Protein AF-K1S3S4-F1 (afdb_monomer)

Mean predicted aligned error: 4.53 Å

Nearest PDB structures (foldseek):
  7jyi-assembly1_F  TM=2.986E-01  e=4.396E+00  Zika virus

Secondary structure (DSSP, 8-state):
------------GGGTTTHHHHHHHHHHHHHTSHHHHHHHHH--SHHHHHHHHHT-

Foldseek 3Di:
DDDQDDDDDDDDPVPPPCPSVVLVVVVVVQVVDPVLVVQVNPDPDPVSVVVSSVVD

Sequence (56 aa):
EEVSIIFMIGVPSPAAGNRHLEILASLFRKVIYDDFREKLVEAKKPEEIVSLLEAL

Organism: NCBI:txid408170

Solvent-accessible surface area (backbone atoms only — not comparable to full-atom values): 3720 Å² total; per-residue (Å²): 137,84,87,89,81,86,88,86,89,86,67,60,78,97,48,56,86,54,54,61,56,54,53,51,53,50,49,51,70,48,58,72,38,64,71,53,46,49,52,63,71,68,49,89,48,73,67,56,50,52,58,64,56,71,75,101

Radius of gyration: 12.66 Å; Cα contacts (8 Å, |Δi|>4): 20; chains: 1; bounding box: 33×20×30 Å

pLDDT: mean 87.81, std 7.85, range [65.44, 97.12]

InterPro domains:
  IPR002178 PTS EIIA type-2 domain [PF00359] (2-54)
  IPR002178 PTS EIIA type-2 domain [PS51094] (1-56)
  IPR016152 Phosphotransferase/anion transporter [G3DSA:3.40.930.10] (1-55)
  IPR016152 Phosphotransferase/anion transporter [SSF55804] (2-54)

Structure (mmCIF, N/CA/C/O backbone):
data_AF-K1S3S4-F1
#
_entry.id   AF-K1S3S4-F1
#
loop_
_atom_site.group_PDB
_atom_site.id
_atom_site.type_symbol
_atom_site.label_atom_id
_atom_site.label_alt_id
_atom_site.label_comp_id
_atom_site.label_asym_id
_atom_site.label_entity_id
_atom_site.label_seq_id
_atom_site.pdbx_PDB_ins_code
_atom_site.Cartn_x
_atom_site.Cartn_y
_atom_site.Cartn_z
_atom_site.occupancy
_atom_site.B_iso_or_equiv
_atom_site.auth_seq_id
_atom_site.auth_comp_id
_atom_site.auth_asym_id
_atom_site.auth_atom_id
_atom_site.pdbx_PDB_model_num
ATOM 1 N N . GLU A 1 1 ? -20.249 -1.348 -4.055 1.00 68.38 1 GLU A N 1
ATOM 2 C CA . GLU A 1 1 ? -19.494 -0.983 -2.841 1.00 68.38 1 GLU A CA 1
ATOM 3 C C . GLU A 1 1 ? -18.798 0.347 -3.048 1.00 68.38 1 GLU A C 1
ATOM 5 O O . GLU A 1 1 ? -18.594 0.741 -4.192 1.00 68.38 1 GLU A O 1
ATOM 10 N N . GLU A 1 2 ? -18.491 1.031 -1.952 1.00 88.06 2 GLU A N 1
ATOM 11 C CA . GLU A 1 2 ? -17.769 2.302 -1.926 1.00 88.06 2 GLU A CA 1
ATOM 12 C C . GLU A 1 2 ? -16.259 2.044 -1.835 1.00 88.06 2 GLU A C 1
ATOM 14 O O . GLU A 1 2 ? -15.823 1.094 -1.186 1.00 88.06 2 GLU A O 1
ATOM 19 N N . VAL A 1 3 ? -15.452 2.861 -2.516 1.00 86.81 3 VAL A N 1
ATOM 20 C CA . VAL A 1 3 ? -13.989 2.723 -2.499 1.00 86.81 3 VAL A CA 1
ATOM 21 C C . VAL A 1 3 ? -13.433 3.469 -1.291 1.00 86.81 3 VAL A C 1
ATOM 23 O O . VAL A 1 3 ? -13.572 4.686 -1.210 1.00 86.81 3 VAL A O 1
ATOM 26 N N . SER A 1 4 ? -12.767 2.753 -0.383 1.00 86.88 4 SER A N 1
ATOM 27 C CA . SER A 1 4 ? -12.154 3.334 0.820 1.00 86.88 4 SER A CA 1
ATOM 28 C C . SER A 1 4 ? -10.663 3.657 0.672 1.00 86.88 4 SER A C 1
ATOM 30 O O . SER A 1 4 ? -10.160 4.523 1.382 1.00 86.88 4 SER A O 1
ATOM 32 N N . ILE A 1 5 ? -9.940 2.980 -0.231 1.00 88.81 5 ILE A N 1
ATOM 33 C CA . ILE A 1 5 ? -8.478 3.095 -0.368 1.00 88.81 5 ILE A CA 1
ATOM 34 C C . ILE A 1 5 ? -8.084 3.140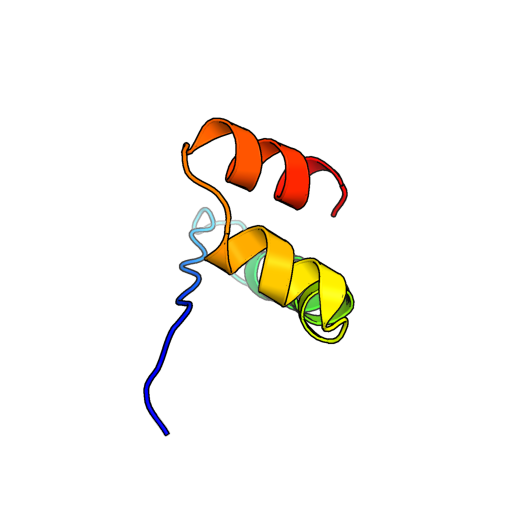 -1.850 1.00 88.81 5 ILE A C 1
ATOM 36 O O . ILE A 1 5 ? -8.516 2.303 -2.643 1.00 88.81 5 ILE A O 1
ATOM 40 N N . ILE A 1 6 ? -7.217 4.090 -2.216 1.00 90.81 6 ILE A N 1
ATOM 41 C CA . ILE A 1 6 ? -6.623 4.217 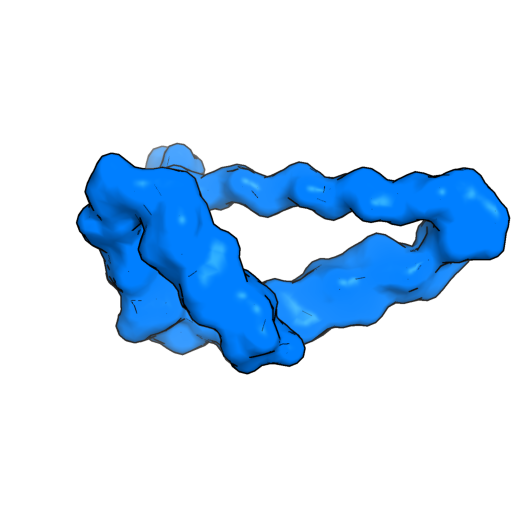-3.554 1.00 90.81 6 ILE A CA 1
ATOM 42 C C . ILE A 1 6 ? -5.102 4.319 -3.412 1.00 90.81 6 ILE A C 1
ATOM 44 O O . ILE A 1 6 ? -4.602 5.134 -2.641 1.00 90.81 6 ILE A O 1
ATOM 48 N N . PHE A 1 7 ? -4.368 3.528 -4.198 1.00 90.19 7 PHE A N 1
ATOM 49 C CA . PHE A 1 7 ? -2.908 3.594 -4.285 1.00 90.19 7 PHE A CA 1
ATOM 50 C C . PHE A 1 7 ? -2.475 4.144 -5.642 1.00 90.19 7 PHE A C 1
ATOM 52 O O . PHE A 1 7 ? -2.916 3.663 -6.685 1.00 90.19 7 PHE A O 1
ATOM 59 N N . MET A 1 8 ? -1.570 5.121 -5.629 1.00 91.19 8 MET A N 1
ATOM 60 C CA . MET A 1 8 ? -0.960 5.679 -6.834 1.00 91.19 8 MET A CA 1
ATOM 61 C C . MET A 1 8 ? 0.529 5.337 -6.856 1.00 91.19 8 MET A C 1
ATOM 63 O O . MET A 1 8 ? 1.250 5.634 -5.907 1.00 91.19 8 MET A O 1
ATOM 67 N N . ILE A 1 9 ? 0.993 4.714 -7.942 1.00 88.44 9 ILE A N 1
ATOM 68 C CA . ILE A 1 9 ? 2.383 4.270 -8.096 1.00 88.44 9 ILE A CA 1
ATOM 69 C C . ILE A 1 9 ? 3.043 5.089 -9.203 1.00 88.44 9 ILE A C 1
ATOM 71 O O . ILE A 1 9 ? 2.653 5.003 -10.365 1.00 88.44 9 ILE A O 1
ATOM 75 N N . GLY A 1 10 ? 4.067 5.862 -8.841 1.00 88.69 10 GLY A N 1
ATOM 76 C CA . GLY A 1 10 ? 4.934 6.564 -9.786 1.00 88.69 10 GLY A CA 1
ATOM 77 C C . GLY A 1 10 ? 6.294 5.878 -9.890 1.00 88.69 10 GLY A C 1
ATOM 78 O O . GLY A 1 10 ? 6.922 5.600 -8.871 1.00 88.69 10 GLY A O 1
ATOM 79 N N . VAL A 1 11 ? 6.768 5.623 -11.111 1.00 86.56 11 VAL A N 1
ATOM 80 C CA . VAL A 1 11 ? 8.119 5.096 -11.366 1.00 86.56 11 VAL A CA 1
ATOM 81 C C . VAL A 1 11 ? 8.841 5.947 -12.416 1.00 86.56 11 VAL A C 1
ATOM 83 O O . VAL A 1 11 ? 8.192 6.448 -13.337 1.00 86.56 11 VAL A O 1
ATOM 86 N N . PRO A 1 12 ? 10.172 6.127 -12.318 1.00 86.12 12 PRO A N 1
ATOM 87 C CA . PRO A 1 12 ? 10.942 6.810 -13.354 1.00 86.12 12 PRO A CA 1
ATOM 88 C C . PRO A 1 12 ? 10.812 6.108 -14.711 1.00 86.12 12 PRO A C 1
ATOM 90 O O . PRO A 1 12 ? 10.834 4.879 -14.776 1.00 86.12 12 PRO A O 1
ATOM 93 N N . SER A 1 13 ? 10.756 6.884 -15.797 1.00 79.94 13 SER A N 1
ATOM 94 C CA . SER A 1 13 ? 10.612 6.372 -17.173 1.00 79.94 13 SER A CA 1
ATOM 95 C C . SER A 1 13 ? 11.604 5.246 -17.547 1.00 79.94 13 SER A C 1
ATOM 97 O O . SER A 1 13 ? 11.165 4.227 -18.078 1.00 79.94 13 SER A O 1
ATOM 99 N N . PRO A 1 14 ? 12.905 5.308 -17.186 1.00 77.44 14 PRO A N 1
ATOM 100 C CA . PRO A 1 14 ? 13.846 4.215 -17.465 1.00 77.4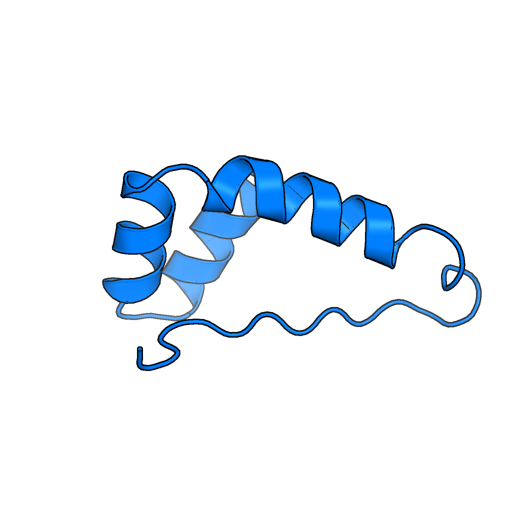4 14 PRO A CA 1
ATOM 101 C C . PRO A 1 14 ? 13.522 2.888 -16.753 1.00 77.44 14 PRO A C 1
ATOM 103 O O . PRO A 1 14 ? 13.988 1.835 -17.175 1.00 77.44 14 PRO A O 1
ATOM 106 N N . ALA A 1 15 ? 12.727 2.927 -15.679 1.00 66.06 15 ALA A N 1
ATOM 107 C CA . ALA A 1 15 ? 12.300 1.773 -14.885 1.00 66.06 15 ALA A CA 1
ATOM 108 C C . ALA A 1 15 ? 10.844 1.353 -15.178 1.00 66.06 15 ALA A C 1
ATOM 110 O O . ALA A 1 15 ? 10.283 0.511 -14.469 1.00 66.06 15 ALA A O 1
ATOM 111 N N . ALA A 1 16 ? 10.223 1.932 -16.214 1.00 65.44 16 ALA A N 1
ATOM 112 C CA . ALA A 1 16 ? 8.797 1.799 -16.490 1.00 65.44 16 ALA A CA 1
ATOM 113 C C . ALA A 1 16 ? 8.338 0.359 -16.761 1.00 65.44 16 ALA A C 1
ATOM 115 O O . ALA A 1 16 ? 7.178 0.066 -16.510 1.00 65.44 16 ALA A O 1
ATOM 116 N N . GLY A 1 17 ? 9.218 -0.541 -17.217 1.00 71.81 17 GLY A N 1
ATOM 117 C CA . GLY A 1 17 ? 8.829 -1.902 -17.602 1.00 71.81 17 GLY A CA 1
ATOM 118 C C . GLY A 1 17 ? 8.283 -2.744 -16.446 1.00 71.81 17 GLY A C 1
ATOM 119 O O . GLY A 1 17 ? 7.139 -3.178 -16.489 1.00 71.81 17 GLY A O 1
ATOM 120 N N . ASN A 1 18 ? 9.083 -2.946 -15.395 1.00 81.50 18 ASN A N 1
ATOM 121 C CA . ASN A 1 18 ? 8.770 -3.949 -14.365 1.00 81.50 18 ASN A CA 1
ATOM 122 C C . ASN A 1 18 ? 8.597 -3.364 -12.964 1.00 81.50 18 ASN A C 1
ATO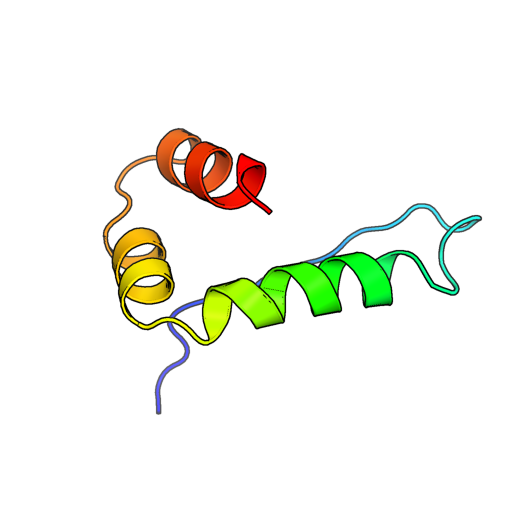M 124 O O . ASN A 1 18 ? 7.970 -3.986 -12.109 1.00 81.50 18 ASN A O 1
ATOM 128 N N . ARG A 1 19 ? 9.120 -2.159 -12.707 1.00 87.00 19 ARG A N 1
ATOM 129 C CA . ARG A 1 19 ? 9.201 -1.649 -11.335 1.00 87.00 19 ARG A CA 1
ATOM 130 C C . ARG A 1 19 ? 7.828 -1.388 -10.722 1.00 87.00 19 ARG A C 1
ATOM 132 O O . ARG A 1 19 ? 7.622 -1.655 -9.543 1.00 87.00 19 ARG A O 1
ATOM 139 N N . HIS A 1 20 ? 6.881 -0.901 -11.520 1.00 85.81 20 HIS A N 1
ATOM 140 C CA . HIS A 1 20 ? 5.515 -0.679 -11.053 1.00 85.81 20 HIS A CA 1
ATOM 141 C C . HIS A 1 20 ? 4.807 -2.006 -10.725 1.00 85.81 20 HIS A C 1
ATOM 143 O O . HIS A 1 20 ? 4.075 -2.068 -9.741 1.00 85.81 20 HIS A O 1
ATOM 149 N N . LEU A 1 21 ? 5.080 -3.078 -11.483 1.00 88.56 21 LEU A N 1
ATOM 150 C CA . LEU A 1 21 ? 4.539 -4.417 -11.224 1.00 88.56 21 LEU A CA 1
ATOM 151 C C . LEU A 1 21 ? 5.117 -5.036 -9.948 1.00 88.56 21 LEU A C 1
ATOM 153 O O . LEU A 1 21 ? 4.375 -5.650 -9.188 1.00 88.56 21 LEU A O 1
ATOM 157 N N . GLU A 1 22 ? 6.410 -4.851 -9.676 1.00 88.69 22 GLU A N 1
ATOM 158 C CA . GLU A 1 22 ? 7.039 -5.307 -8.427 1.00 88.69 22 GLU A CA 1
ATOM 159 C C . GLU A 1 22 ? 6.411 -4.644 -7.193 1.00 88.69 22 GLU A C 1
ATOM 161 O O . GLU A 1 22 ? 6.074 -5.329 -6.226 1.00 88.69 22 GLU A O 1
ATOM 166 N N . ILE A 1 23 ? 6.216 -3.320 -7.245 1.00 88.75 23 ILE A N 1
ATOM 167 C CA . ILE A 1 23 ? 5.580 -2.547 -6.166 1.00 88.75 23 ILE A CA 1
ATOM 168 C C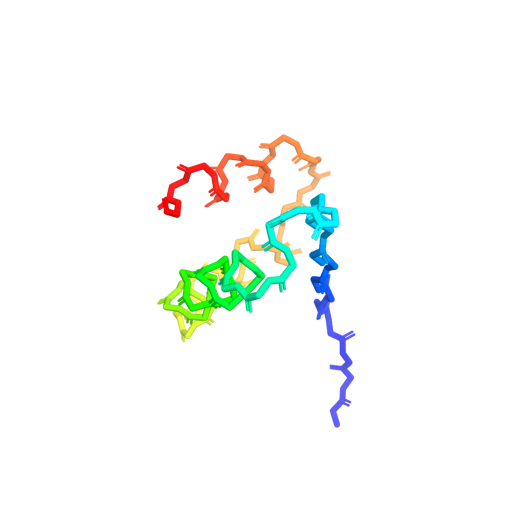 . ILE A 1 23 ? 4.141 -3.027 -5.960 1.00 88.75 23 ILE A C 1
ATOM 170 O O . ILE A 1 23 ? 3.737 -3.314 -4.835 1.00 88.75 23 ILE A O 1
ATOM 174 N N . LEU A 1 24 ? 3.389 -3.170 -7.053 1.00 89.56 24 LEU A N 1
ATOM 175 C CA . LEU A 1 24 ? 2.013 -3.654 -7.032 1.00 89.56 24 LEU A CA 1
ATOM 176 C C . LEU A 1 24 ? 1.925 -5.069 -6.436 1.00 89.56 24 LEU A C 1
ATOM 178 O O . LEU A 1 24 ? 1.070 -5.329 -5.594 1.00 89.56 24 LEU A O 1
ATOM 182 N N . ALA A 1 25 ? 2.844 -5.965 -6.804 1.00 89.69 25 ALA A N 1
ATOM 183 C CA . ALA A 1 25 ? 2.899 -7.320 -6.268 1.00 89.69 25 ALA A CA 1
ATOM 184 C C . ALA A 1 25 ? 3.224 -7.351 -4.766 1.00 89.69 25 ALA A C 1
ATOM 186 O O . ALA A 1 25 ? 2.611 -8.137 -4.043 1.00 89.69 25 ALA A O 1
ATOM 187 N N . SER A 1 26 ? 4.158 -6.521 -4.278 1.00 89.12 26 SER A N 1
ATOM 188 C CA . SER A 1 26 ? 4.432 -6.460 -2.833 1.00 89.12 26 SER A CA 1
ATOM 189 C C . SER A 1 26 ? 3.226 -5.921 -2.064 1.00 89.12 26 SER A C 1
ATOM 191 O O . SER A 1 26 ? 2.786 -6.524 -1.084 1.00 89.12 26 SER A O 1
ATOM 193 N N . LEU A 1 27 ? 2.615 -4.850 -2.574 1.00 90.69 27 LEU A N 1
ATOM 194 C CA . LEU A 1 27 ? 1.444 -4.237 -1.962 1.00 90.69 27 LEU A CA 1
ATOM 195 C C . LEU A 1 27 ? 0.269 -5.221 -1.865 1.00 90.69 27 LEU A C 1
ATOM 197 O O . LEU A 1 27 ? -0.302 -5.390 -0.788 1.00 90.69 27 LEU A O 1
ATOM 201 N N . PHE A 1 28 ? -0.057 -5.930 -2.952 1.00 89.50 28 PHE A N 1
ATOM 202 C CA . PHE A 1 28 ? -1.153 -6.905 -2.957 1.00 89.50 28 PHE A CA 1
ATOM 203 C C . PHE A 1 28 ? -0.964 -8.027 -1.934 1.00 89.50 28 PHE A C 1
ATOM 205 O O . PHE A 1 28 ? -1.941 -8.448 -1.313 1.00 89.50 28 PHE A O 1
ATOM 212 N N . ARG A 1 29 ? 0.279 -8.481 -1.709 1.00 90.06 29 ARG A N 1
ATOM 213 C CA . ARG A 1 29 ? 0.563 -9.497 -0.685 1.00 90.06 29 ARG A CA 1
ATOM 214 C C . ARG A 1 29 ? 0.199 -9.030 0.717 1.00 90.06 29 ARG A C 1
ATOM 216 O O . ARG A 1 29 ? -0.123 -9.881 1.530 1.00 90.06 29 ARG A O 1
ATOM 223 N N . LYS A 1 30 ? 0.249 -7.728 1.015 1.00 89.12 30 LYS A N 1
ATOM 224 C CA . LYS A 1 30 ? -0.155 -7.189 2.323 1.00 89.12 30 LYS A CA 1
ATOM 225 C C . LYS A 1 30 ? -1.638 -6.842 2.371 1.00 89.12 30 LYS A C 1
ATOM 227 O O . LYS A 1 30 ? -2.301 -7.158 3.348 1.00 89.12 30 LYS A O 1
ATOM 232 N N . VAL A 1 31 ? -2.169 -6.244 1.303 1.00 90.00 31 VAL A N 1
ATOM 233 C CA . VAL A 1 31 ? -3.573 -5.799 1.226 1.00 90.00 31 VAL A CA 1
ATOM 234 C C . VAL A 1 31 ? -4.565 -6.955 1.362 1.00 90.00 31 VAL A C 1
ATOM 236 O O . VAL A 1 31 ? -5.679 -6.737 1.826 1.00 90.00 31 VAL A O 1
ATOM 239 N N . ILE A 1 32 ? -4.184 -8.188 1.015 1.00 89.88 32 ILE A N 1
ATOM 240 C CA . ILE A 1 32 ? -5.058 -9.350 1.225 1.00 89.88 32 ILE A CA 1
ATOM 241 C C . ILE A 1 32 ? -5.416 -9.561 2.705 1.00 89.88 32 ILE A C 1
ATOM 243 O O . ILE A 1 32 ? -6.518 -10.021 2.999 1.00 89.88 32 ILE A O 1
ATOM 247 N N . TYR A 1 33 ? -4.536 -9.176 3.633 1.00 92.69 33 TYR A N 1
ATOM 248 C CA . TYR A 1 33 ? -4.785 -9.313 5.063 1.00 92.69 33 TYR A CA 1
ATOM 249 C C . TYR A 1 33 ? -5.746 -8.223 5.556 1.00 92.69 33 TYR A C 1
ATOM 251 O O . TYR A 1 33 ? -5.548 -7.033 5.296 1.00 92.69 33 TYR A O 1
ATOM 259 N N . ASP A 1 34 ? -6.807 -8.637 6.253 1.00 92.44 34 ASP A N 1
ATOM 260 C CA . ASP A 1 34 ? -7.819 -7.722 6.798 1.00 92.44 34 ASP A CA 1
ATOM 261 C C . ASP A 1 34 ? -7.208 -6.751 7.817 1.00 92.44 34 ASP A C 1
ATOM 263 O O . ASP A 1 34 ? -7.461 -5.552 7.741 1.00 92.44 34 ASP A O 1
ATOM 267 N N . ASP A 1 35 ? -6.310 -7.230 8.686 1.00 93.75 35 ASP A N 1
ATOM 268 C CA . ASP A 1 35 ? -5.663 -6.410 9.719 1.00 93.75 35 ASP A CA 1
ATOM 269 C C . ASP A 1 35 ? -4.836 -5.258 9.123 1.00 93.75 35 ASP A C 1
ATOM 271 O O . ASP A 1 35 ? -4.767 -4.165 9.683 1.00 93.75 35 ASP A O 1
ATOM 275 N N . PHE A 1 36 ? -4.205 -5.487 7.969 1.00 92.94 36 PHE A N 1
ATOM 276 C CA . PHE A 1 36 ? -3.467 -4.459 7.249 1.00 92.94 36 PHE A CA 1
ATOM 277 C C . PHE A 1 36 ? -4.415 -3.404 6.674 1.00 92.94 36 PHE A C 1
ATOM 279 O O . PHE A 1 36 ? -4.150 -2.209 6.799 1.00 92.94 36 PHE A O 1
ATOM 286 N N . ARG A 1 37 ? -5.538 -3.828 6.080 1.00 91.94 37 ARG A N 1
ATOM 287 C CA . ARG A 1 37 ? -6.564 -2.913 5.556 1.00 91.94 37 ARG A CA 1
ATOM 288 C C . ARG A 1 37 ? -7.204 -2.084 6.664 1.00 91.94 37 ARG A C 1
ATOM 290 O O . ARG A 1 37 ? -7.354 -0.881 6.486 1.00 91.94 37 ARG A O 1
ATOM 297 N N . GLU A 1 38 ? -7.520 -2.691 7.802 1.00 94.12 38 GLU A N 1
ATOM 298 C CA . GLU A 1 38 ? -8.056 -1.989 8.973 1.00 94.12 38 GLU A CA 1
ATOM 299 C C . GLU A 1 38 ? -7.081 -0.916 9.463 1.00 94.12 38 GLU A C 1
ATOM 301 O O . GLU A 1 38 ? -7.457 0.249 9.571 1.00 94.12 38 GLU A O 1
ATOM 306 N N . LYS A 1 39 ? -5.795 -1.257 9.628 1.00 93.94 39 LYS A N 1
ATOM 307 C CA . LYS A 1 39 ? -4.759 -0.289 10.029 1.00 93.94 39 LYS A CA 1
ATOM 308 C C . LYS A 1 39 ? -4.620 0.882 9.052 1.00 93.94 39 LYS A C 1
ATOM 310 O O . LYS A 1 39 ? -4.374 2.001 9.490 1.00 93.94 39 LYS A O 1
ATOM 315 N N . LEU A 1 40 ? -4.785 0.649 7.745 1.00 93.31 40 LEU A N 1
ATOM 316 C CA . LEU A 1 40 ? -4.779 1.724 6.744 1.00 93.31 40 LEU A CA 1
ATOM 317 C C . LEU A 1 40 ? -5.986 2.663 6.883 1.00 93.31 40 LEU A C 1
ATOM 319 O O . LEU A 1 40 ? -5.833 3.865 6.689 1.00 93.31 40 LEU A O 1
ATOM 323 N N . VAL A 1 41 ? -7.169 2.132 7.205 1.00 93.56 41 VAL A N 1
ATOM 324 C CA . VAL A 1 41 ? -8.398 2.925 7.394 1.00 93.56 41 VAL A CA 1
ATOM 325 C C . VAL A 1 41 ? -8.388 3.677 8.728 1.00 93.56 41 VAL A C 1
ATOM 327 O O . VAL A 1 41 ? -8.892 4.795 8.806 1.00 93.56 41 VAL A O 1
ATOM 330 N N . GLU A 1 42 ? -7.819 3.084 9.777 1.00 95.44 42 GLU A N 1
ATOM 331 C CA . GLU A 1 42 ? -7.791 3.658 11.128 1.00 95.44 42 GLU A CA 1
ATOM 332 C C . GLU A 1 42 ? -6.663 4.669 11.360 1.00 95.44 42 GLU A C 1
ATOM 334 O O . GLU A 1 42 ? -6.715 5.421 12.340 1.00 95.44 42 GLU A O 1
ATOM 339 N N . ALA A 1 43 ? -5.654 4.698 10.484 1.00 95.69 43 ALA A N 1
ATOM 340 C CA . ALA A 1 43 ? -4.539 5.627 10.582 1.00 95.69 43 ALA A CA 1
ATOM 341 C C . ALA A 1 43 ? -5.033 7.080 10.616 1.00 95.69 43 ALA A C 1
ATOM 343 O O . ALA A 1 43 ? -5.793 7.544 9.765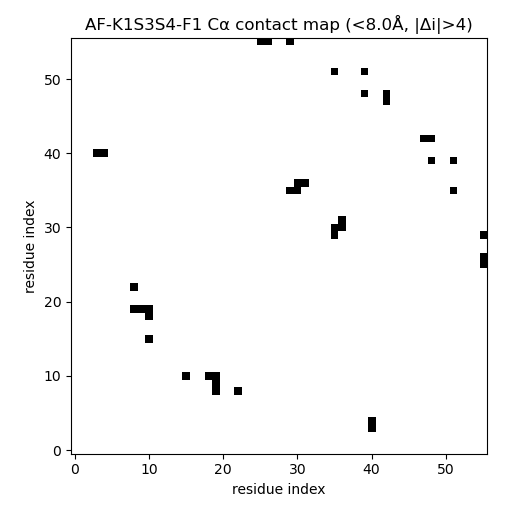 1.00 95.69 43 ALA A O 1
ATOM 344 N N . LYS A 1 44 ? -4.564 7.826 11.612 1.00 96.19 44 LYS A N 1
ATOM 345 C CA . LYS A 1 44 ? -4.950 9.221 11.855 1.00 96.19 44 LYS A CA 1
ATOM 346 C C . LYS A 1 44 ? -3.907 10.196 11.344 1.00 96.19 44 LYS A C 1
ATOM 348 O O . LYS A 1 44 ? -4.185 11.395 11.271 1.00 96.19 44 LYS A O 1
ATOM 353 N N . LYS A 1 45 ? -2.703 9.706 11.041 1.00 97.12 45 LYS A N 1
ATOM 354 C CA . LYS A 1 45 ? -1.585 10.530 10.590 1.00 97.12 45 LYS A CA 1
ATOM 355 C C . LYS A 1 45 ? -0.812 9.887 9.434 1.00 97.12 45 LYS A C 1
ATOM 357 O O . LYS A 1 45 ? -0.700 8.661 9.388 1.00 97.12 45 LYS A O 1
ATOM 362 N N . PRO A 1 46 ? -0.225 10.689 8.527 1.00 95.06 46 PRO A N 1
ATOM 363 C CA . PRO A 1 46 ? 0.547 10.169 7.398 1.00 95.06 46 PRO A CA 1
ATOM 364 C C . PRO A 1 46 ? 1.709 9.253 7.802 1.00 95.06 46 PRO A C 1
ATOM 366 O O . PRO A 1 46 ? 2.008 8.296 7.095 1.00 95.06 46 PRO A O 1
ATOM 369 N N . GLU A 1 47 ? 2.352 9.504 8.943 1.00 95.75 47 GLU A N 1
ATOM 370 C CA . GLU A 1 47 ? 3.517 8.735 9.396 1.00 95.75 47 GLU A CA 1
ATOM 371 C C . GLU A 1 47 ? 3.153 7.289 9.768 1.00 95.75 47 GLU A C 1
ATOM 373 O O . GLU A 1 47 ? 3.967 6.378 9.608 1.00 95.75 47 GLU A O 1
ATOM 378 N N . GLU A 1 48 ? 1.918 7.061 10.221 1.00 94.94 48 GLU A N 1
ATOM 379 C CA . GLU A 1 48 ? 1.394 5.725 10.520 1.00 94.94 48 GLU A CA 1
ATOM 380 C C . GLU A 1 48 ? 1.244 4.915 9.227 1.00 94.94 48 GLU A C 1
ATOM 382 O O . GLU A 1 48 ? 1.656 3.759 9.171 1.00 94.94 48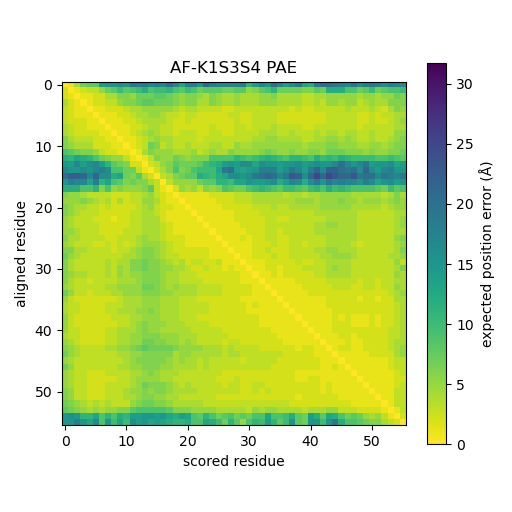 GLU A O 1
ATOM 387 N N . ILE A 1 49 ? 0.761 5.551 8.153 1.00 93.12 49 ILE A N 1
ATOM 388 C CA . ILE A 1 49 ? 0.685 4.939 6.820 1.00 93.12 49 ILE A CA 1
ATOM 389 C C . ILE A 1 49 ? 2.082 4.605 6.293 1.00 93.12 49 ILE A C 1
ATOM 391 O O . ILE A 1 49 ? 2.306 3.490 5.825 1.00 93.12 49 ILE A O 1
ATOM 395 N N . VAL A 1 50 ? 3.036 5.538 6.387 1.00 92.31 50 VAL A N 1
ATOM 396 C CA . VAL A 1 50 ? 4.418 5.300 5.934 1.00 92.31 50 VAL A CA 1
ATOM 397 C C . VAL A 1 50 ? 5.029 4.115 6.682 1.00 92.31 50 VAL A C 1
ATOM 399 O O . VAL A 1 50 ? 5.562 3.213 6.044 1.00 92.31 50 VAL A O 1
ATOM 402 N N . SER A 1 51 ? 4.857 4.053 8.004 1.00 93.31 51 SER A N 1
ATOM 403 C CA . SER A 1 51 ? 5.374 2.956 8.833 1.00 93.31 51 SER A CA 1
ATOM 404 C C . SER A 1 51 ? 4.786 1.592 8.443 1.00 93.31 51 SER A C 1
ATOM 406 O O . SER A 1 51 ? 5.487 0.581 8.449 1.00 93.31 51 SER A O 1
ATOM 408 N N . LEU A 1 52 ? 3.501 1.545 8.071 1.00 91.06 52 LEU A N 1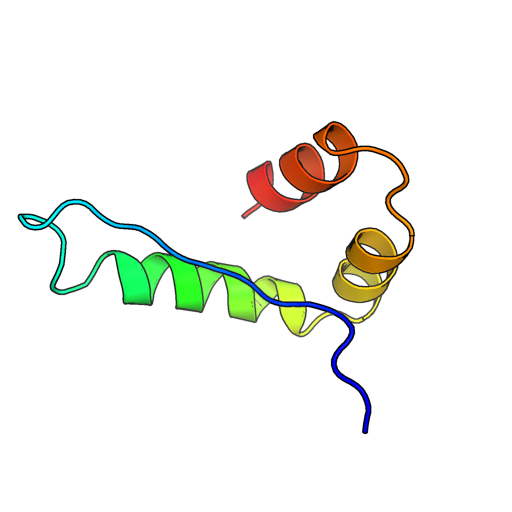
ATOM 409 C CA . LEU A 1 52 ? 2.856 0.324 7.573 1.00 91.06 52 LEU A CA 1
ATOM 410 C C . LEU A 1 52 ? 3.428 -0.122 6.219 1.00 91.06 52 LEU A C 1
ATOM 412 O O . LEU A 1 52 ? 3.539 -1.323 5.967 1.00 91.06 52 LEU A O 1
ATOM 416 N N . LEU A 1 53 ? 3.793 0.829 5.355 1.00 88.00 53 LEU A N 1
ATOM 417 C CA . LEU A 1 53 ? 4.344 0.570 4.023 1.00 88.00 53 LEU A CA 1
ATOM 418 C C . LEU A 1 53 ? 5.848 0.260 4.040 1.00 88.00 53 LEU A C 1
ATOM 420 O O . LEU A 1 53 ? 6.312 -0.466 3.174 1.00 88.00 53 LEU A O 1
ATOM 424 N N . GLU A 1 54 ? 6.620 0.748 5.010 1.00 84.00 54 GLU A N 1
ATOM 425 C CA . GLU A 1 54 ? 8.043 0.392 5.161 1.00 84.00 54 GLU A CA 1
ATOM 426 C C . GLU A 1 54 ? 8.254 -1.092 5.504 1.00 84.00 54 GLU A C 1
ATOM 428 O O . GLU A 1 54 ? 9.327 -1.641 5.267 1.00 84.00 54 GLU A O 1
ATOM 433 N N . ALA A 1 55 ? 7.219 -1.765 6.014 1.00 69.12 55 ALA A N 1
ATOM 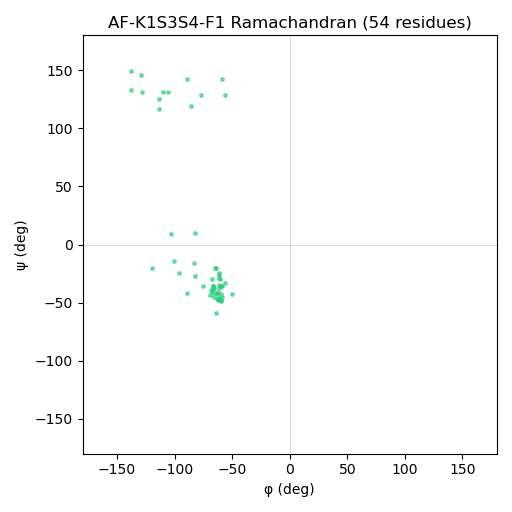434 C CA . ALA A 1 55 ? 7.216 -3.203 6.276 1.00 69.12 55 ALA A CA 1
ATOM 435 C C . ALA A 1 55 ? 6.904 -4.079 5.031 1.00 69.12 55 ALA A C 1
ATOM 437 O O . ALA A 1 55 ? 6.627 -5.280 5.196 1.00 69.12 55 ALA A O 1
ATOM 438 N N . LEU A 1 56 ? 6.867 -3.489 3.823 1.00 67.88 56 LEU A N 1
ATOM 439 C CA . LEU A 1 56 ? 6.640 -4.149 2.518 1.00 67.88 56 LEU A CA 1
ATOM 440 C C . LEU A 1 56 ? 7.883 -4.811 1.911 1.00 67.88 56 LEU A C 1
ATOM 442 O O . LEU A 1 56 ? 9.020 -4.404 2.217 1.00 67.88 56 LEU A O 1
#